Protein AF-A0A9P8XSV2-F1 (afdb_monomer_lite)

Sequence (145 aa):
MSVMKAIKFVFRKEVPRVDHKALQLLAYQAACQAKFEDAHLTKEDKQITKIFVRAGFHFSTMIGGEVQIDKRGEHFTFSFKTRYLERQGEHLTSHGYVKNKTQRKELDEPIFARAIRKDSDLKWGDERVWPDGDRGLVVVPWEED

Foldseek 3Di:
DDDWQKAKEKEFLQADPVCVVLCVVQQVVQLVLADPDDPPDDPQQSAWRYKYFHYGWDQWDQDPNDTDGDPLGIKTKMKTHGNNQVVVQKIWIWIFRADDPVPSNDGDDGIYTDDIDHQCDADPPRAGPHDDDCPRMDIDIDTDD

pLDDT: mean 82.36, std 11.32, range [35.22, 93.5]

Structure (mmCIF, N/CA/C/O backbone):
data_AF-A0A9P8XSV2-F1
#
_entry.id   AF-A0A9P8XSV2-F1
#
loop_
_atom_site.group_PDB
_atom_site.id
_atom_site.type_symbol
_atom_site.label_atom_id
_atom_site.label_alt_id
_atom_site.label_comp_id
_atom_site.label_asym_id
_atom_site.label_entity_id
_atom_site.label_seq_id
_atom_site.pdbx_PDB_ins_code
_atom_site.Cartn_x
_atom_site.Cartn_y
_atom_site.Cartn_z
_atom_site.occupancy
_atom_site.B_iso_or_equiv
_atom_site.auth_seq_id
_atom_site.auth_comp_id
_atom_site.auth_asym_id
_atom_site.auth_atom_id
_atom_site.pdbx_PDB_model_num
ATOM 1 N N . MET A 1 1 ? -0.347 -7.257 29.104 1.00 35.22 1 MET A N 1
ATOM 2 C CA . MET A 1 1 ? -0.392 -8.135 27.916 1.00 35.22 1 MET A CA 1
ATOM 3 C C . MET A 1 1 ? -0.510 -7.240 26.694 1.00 35.22 1 MET A C 1
ATOM 5 O O . MET A 1 1 ? -1.464 -6.475 26.635 1.00 35.22 1 MET A O 1
ATOM 9 N N . SER A 1 2 ? 0.482 -7.242 25.800 1.00 38.66 2 SER A N 1
ATOM 10 C CA . SER A 1 2 ? 0.400 -6.488 24.542 1.00 38.66 2 SER A CA 1
ATOM 11 C C . SER A 1 2 ? -0.528 -7.248 23.597 1.00 38.66 2 SER A C 1
ATOM 13 O O . SER A 1 2 ? -0.337 -8.445 23.390 1.00 38.66 2 SER A O 1
ATOM 15 N N . VAL A 1 3 ? -1.571 -6.599 23.085 1.00 51.06 3 VAL A N 1
ATOM 16 C CA . VAL A 1 3 ? -2.422 -7.191 22.047 1.00 51.06 3 VAL A CA 1
ATOM 17 C C . VAL A 1 3 ? -1.581 -7.211 20.773 1.00 51.06 3 VAL A C 1
ATOM 19 O O . VAL A 1 3 ? -1.322 -6.147 20.217 1.00 51.06 3 VAL A O 1
ATOM 22 N N . MET A 1 4 ? -1.111 -8.387 20.347 1.00 51.59 4 MET A N 1
ATOM 23 C CA . MET A 1 4 ? -0.378 -8.530 19.085 1.00 51.59 4 MET A CA 1
ATOM 24 C C . MET A 1 4 ? -1.232 -7.978 17.940 1.00 51.59 4 MET A C 1
ATOM 26 O O . MET A 1 4 ? -2.380 -8.386 17.744 1.00 51.59 4 MET A O 1
ATOM 30 N N . LYS A 1 5 ? -0.684 -7.009 17.206 1.00 67.12 5 LYS A N 1
ATOM 31 C CA . LYS A 1 5 ? -1.356 -6.348 16.088 1.00 67.12 5 LYS A CA 1
ATOM 32 C C . LYS A 1 5 ? -0.938 -7.041 14.801 1.00 67.12 5 LYS A C 1
ATOM 34 O O . LYS A 1 5 ? 0.016 -6.645 14.149 1.00 67.12 5 LYS A O 1
ATOM 39 N N . ALA A 1 6 ? -1.643 -8.114 14.459 1.00 79.06 6 ALA A N 1
ATOM 40 C CA . ALA A 1 6 ? -1.406 -8.807 13.201 1.00 79.06 6 ALA A CA 1
ATOM 41 C C . ALA A 1 6 ? -1.965 -7.986 12.029 1.00 79.06 6 ALA A C 1
ATOM 43 O O . ALA A 1 6 ? -3.149 -7.637 12.013 1.00 79.06 6 ALA A O 1
ATOM 44 N N . ILE A 1 7 ? -1.130 -7.733 11.025 1.00 87.00 7 ILE A N 1
ATOM 45 C CA . ILE A 1 7 ? -1.541 -7.140 9.752 1.00 87.00 7 ILE A CA 1
ATOM 46 C C . ILE A 1 7 ? -1.609 -8.244 8.712 1.00 87.00 7 ILE A C 1
ATOM 48 O O . ILE A 1 7 ? -0.696 -9.060 8.570 1.00 87.00 7 ILE A O 1
ATOM 52 N N . LYS A 1 8 ? -2.698 -8.264 7.943 1.00 90.31 8 LYS A N 1
ATOM 53 C CA . LYS A 1 8 ? -2.820 -9.189 6.813 1.00 90.31 8 LYS A CA 1
ATOM 54 C C . LYS A 1 8 ? -2.330 -8.511 5.546 1.00 90.31 8 LYS A C 1
ATOM 56 O O . LYS A 1 8 ? -2.924 -7.527 5.101 1.00 90.31 8 LYS A O 1
ATOM 61 N N . PHE A 1 9 ? -1.296 -9.078 4.937 1.00 91.06 9 PHE A N 1
ATOM 62 C CA . PHE A 1 9 ? -0.930 -8.722 3.576 1.00 91.06 9 PHE A CA 1
ATOM 63 C C . PHE A 1 9 ? -1.635 -9.620 2.589 1.00 91.06 9 PHE A C 1
ATOM 65 O O . PHE A 1 9 ? -1.703 -10.832 2.771 1.00 91.06 9 PHE A O 1
ATOM 72 N N . VAL A 1 10 ? -2.116 -9.003 1.525 1.00 92.06 10 VAL A N 1
ATOM 73 C CA . VAL A 1 10 ? -2.704 -9.660 0.375 1.00 92.06 10 VAL A CA 1
ATOM 74 C C . VAL A 1 10 ? -1.905 -9.214 -0.841 1.00 92.06 10 VAL A C 1
ATOM 76 O O . VAL A 1 10 ? -1.676 -8.023 -1.029 1.00 92.06 10 VAL A O 1
ATOM 79 N N . PHE A 1 11 ? -1.480 -10.149 -1.677 1.00 92.31 11 PHE A N 1
ATOM 80 C CA . PHE A 1 11 ? -0.775 -9.855 -2.922 1.00 92.31 11 PHE A CA 1
ATOM 81 C C . PHE A 1 11 ? -1.595 -10.342 -4.098 1.00 92.31 11 PHE A C 1
ATOM 83 O O . PHE A 1 11 ? -2.097 -11.468 -4.074 1.00 92.31 11 PHE A O 1
ATOM 90 N N . ARG A 1 12 ? -1.676 -9.536 -5.158 1.00 90.06 12 ARG A N 1
ATOM 91 C CA . ARG A 1 12 ? -2.078 -10.062 -6.465 1.00 90.06 12 ARG A CA 1
ATOM 92 C C . ARG A 1 12 ? -1.098 -11.140 -6.925 1.00 90.06 12 ARG A C 1
ATOM 94 O O . ARG A 1 12 ? 0.106 -11.004 -6.713 1.00 90.06 12 ARG A O 1
ATOM 101 N N . LYS A 1 13 ? -1.600 -12.186 -7.593 1.00 87.31 13 LYS A N 1
ATOM 102 C CA . LYS A 1 13 ? -0.775 -13.287 -8.128 1.00 87.31 13 LYS A CA 1
ATOM 103 C C . LYS A 1 13 ? 0.361 -12.814 -9.039 1.00 87.31 13 LYS A C 1
ATOM 105 O O . LYS A 1 13 ? 1.389 -13.477 -9.104 1.00 87.31 13 LYS A O 1
ATOM 110 N N . GLU A 1 14 ? 0.173 -11.695 -9.737 1.00 89.31 14 GLU A N 1
ATOM 111 C CA . GLU A 1 14 ? 1.162 -11.122 -10.651 1.00 89.31 14 GLU A CA 1
ATOM 112 C C . GLU A 1 14 ? 2.341 -10.474 -9.915 1.00 89.31 14 GLU A C 1
ATOM 114 O O . GLU A 1 14 ? 3.370 -10.215 -10.532 1.00 89.31 14 GLU A O 1
ATOM 119 N N . VAL A 1 15 ? 2.218 -10.213 -8.608 1.00 90.12 15 VAL A N 1
ATOM 120 C CA . VAL A 1 15 ? 3.312 -9.661 -7.806 1.00 90.12 15 VAL A CA 1
ATOM 121 C C . VAL A 1 15 ? 4.338 -10.765 -7.527 1.00 90.12 15 VAL A C 1
ATOM 123 O O . VAL A 1 15 ? 4.004 -11.73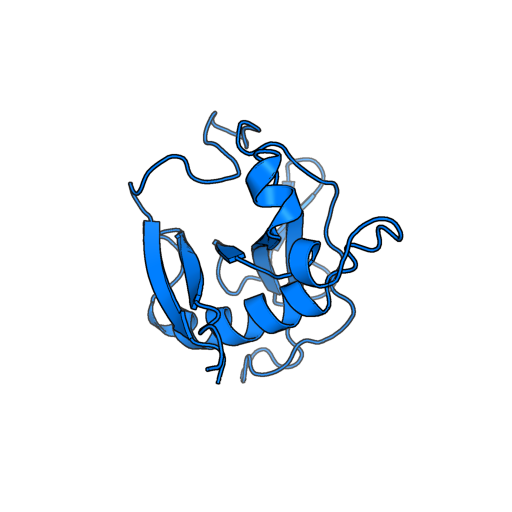2 -6.828 1.00 90.12 15 VAL A O 1
ATOM 126 N N . PRO A 1 16 ? 5.590 -10.636 -8.007 1.00 90.12 16 PRO A N 1
ATOM 127 C CA . PRO A 1 16 ? 6.609 -11.661 -7.819 1.00 90.12 16 PRO A CA 1
ATOM 128 C C . PRO A 1 16 ? 6.854 -11.961 -6.339 1.00 90.12 16 PRO A C 1
ATOM 130 O O . PRO A 1 16 ? 7.092 -11.055 -5.543 1.00 90.12 16 PRO A O 1
ATOM 133 N N . ARG A 1 17 ? 6.860 -13.248 -5.966 1.00 88.75 17 ARG A N 1
ATOM 134 C CA . ARG A 1 17 ? 7.082 -13.679 -4.570 1.00 88.75 17 ARG A CA 1
ATOM 135 C C . ARG A 1 17 ? 8.415 -13.207 -3.990 1.00 88.75 17 ARG A C 1
ATOM 137 O O . ARG A 1 17 ? 8.495 -12.949 -2.795 1.00 88.75 17 ARG A O 1
ATOM 144 N N . VAL A 1 18 ? 9.438 -13.064 -4.835 1.00 88.12 18 VAL A N 1
ATOM 145 C CA . VAL A 1 18 ? 10.758 -12.545 -4.439 1.00 88.12 18 VAL A CA 1
ATOM 146 C C . VAL A 1 18 ? 10.681 -11.123 -3.871 1.00 88.12 18 VAL A C 1
ATOM 148 O O . VAL A 1 18 ? 11.455 -10.777 -2.985 1.00 88.12 18 VAL A O 1
ATOM 151 N N . ASP A 1 19 ? 9.699 -10.332 -4.309 1.00 89.69 19 ASP A N 1
ATOM 152 C CA . ASP A 1 19 ? 9.512 -8.954 -3.859 1.00 89.69 19 ASP A CA 1
ATOM 153 C C . ASP A 1 19 ? 8.616 -8.850 -2.615 1.00 89.69 19 ASP A C 1
ATOM 155 O O . ASP A 1 19 ? 8.563 -7.786 -1.999 1.00 89.69 19 ASP A O 1
ATOM 159 N N . HIS A 1 20 ? 7.913 -9.923 -2.212 1.00 91.06 20 HIS A N 1
ATOM 160 C CA . HIS A 1 20 ? 6.881 -9.858 -1.163 1.00 91.06 20 HIS A CA 1
ATOM 161 C C . HIS A 1 20 ? 7.428 -9.285 0.138 1.00 91.06 20 HIS A C 1
ATOM 163 O O . HIS A 1 20 ? 6.849 -8.340 0.653 1.00 91.06 20 HIS A O 1
ATOM 169 N N . LYS A 1 21 ? 8.573 -9.769 0.630 1.00 89.44 21 LYS A N 1
ATOM 170 C CA . LYS A 1 21 ? 9.146 -9.295 1.901 1.00 89.44 21 LYS A CA 1
ATOM 171 C C . LYS A 1 21 ? 9.478 -7.798 1.879 1.00 89.44 21 LYS A C 1
ATOM 173 O O . LYS A 1 21 ? 9.177 -7.088 2.834 1.00 89.44 21 LYS A O 1
ATOM 178 N N . ALA A 1 22 ? 10.073 -7.313 0.787 1.00 89.94 22 ALA A N 1
ATOM 179 C CA . ALA A 1 22 ? 10.376 -5.891 0.628 1.00 89.94 22 ALA A CA 1
ATOM 180 C C . ALA A 1 22 ? 9.086 -5.061 0.535 1.00 89.94 22 ALA A C 1
ATOM 182 O O . ALA A 1 22 ? 8.957 -4.032 1.193 1.00 89.94 22 ALA A O 1
ATOM 183 N N . LEU A 1 23 ? 8.104 -5.546 -0.228 1.00 92.31 23 LEU A N 1
ATOM 184 C CA . LEU A 1 23 ? 6.807 -4.896 -0.383 1.00 92.31 23 LEU A CA 1
ATOM 185 C C . LEU A 1 23 ? 5.986 -4.897 0.908 1.00 92.31 23 LEU A C 1
ATOM 187 O O . LEU A 1 23 ? 5.270 -3.932 1.130 1.00 92.31 23 LEU A O 1
ATOM 191 N N . GLN A 1 24 ? 6.091 -5.908 1.778 1.00 91.62 24 GLN A N 1
ATOM 192 C CA . GLN A 1 24 ? 5.425 -5.891 3.086 1.00 91.62 24 GLN A CA 1
ATOM 193 C C . GLN A 1 24 ? 5.905 -4.702 3.916 1.00 91.62 24 GLN A C 1
ATOM 195 O O . GLN A 1 24 ? 5.103 -3.870 4.338 1.00 91.62 24 GLN A O 1
ATOM 200 N N . LEU A 1 25 ? 7.226 -4.591 4.078 1.00 90.25 25 LEU A N 1
ATOM 201 C CA . LEU A 1 25 ? 7.841 -3.520 4.853 1.00 90.25 25 LEU A CA 1
ATOM 202 C C . LEU A 1 25 ? 7.524 -2.146 4.252 1.00 90.25 25 LEU A C 1
ATOM 204 O O . LEU A 1 25 ? 7.020 -1.267 4.948 1.00 90.25 25 LEU A O 1
ATOM 208 N N . LEU A 1 26 ? 7.772 -1.972 2.951 1.00 91.38 26 LEU A N 1
ATOM 209 C CA . LEU A 1 26 ? 7.579 -0.688 2.283 1.00 91.38 26 LEU A CA 1
ATOM 210 C C . LEU A 1 26 ? 6.108 -0.287 2.202 1.00 91.38 26 LEU A C 1
ATOM 212 O O . LEU A 1 26 ? 5.794 0.881 2.409 1.00 91.38 26 LEU A O 1
ATOM 216 N N . ALA A 1 27 ? 5.194 -1.216 1.911 1.00 92.25 27 ALA A N 1
ATOM 217 C CA . ALA A 1 27 ? 3.773 -0.894 1.831 1.00 92.25 27 ALA A CA 1
ATOM 218 C C . ALA A 1 27 ? 3.195 -0.563 3.205 1.00 92.25 27 ALA A C 1
ATOM 220 O O . ALA A 1 27 ? 2.353 0.325 3.296 1.00 92.25 27 ALA A O 1
ATOM 221 N N . TYR A 1 28 ? 3.666 -1.212 4.273 1.00 90.56 28 TYR A N 1
ATOM 222 C CA . TYR A 1 28 ? 3.297 -0.818 5.628 1.00 90.56 28 TYR A CA 1
ATOM 223 C C . TYR A 1 28 ? 3.824 0.565 5.992 1.00 90.56 28 TYR A C 1
ATOM 225 O O . TYR A 1 28 ? 3.045 1.422 6.400 1.00 90.56 28 TYR A O 1
ATOM 233 N N . GLN A 1 29 ? 5.117 0.819 5.776 1.00 89.56 29 GLN A N 1
ATOM 234 C CA . GLN A 1 29 ? 5.699 2.143 6.000 1.00 89.56 29 GLN A CA 1
ATOM 235 C C . GLN A 1 29 ? 4.938 3.215 5.212 1.00 89.56 29 GLN A C 1
ATOM 237 O O . GLN A 1 29 ? 4.589 4.260 5.759 1.00 89.56 29 GLN A O 1
ATOM 242 N N . ALA A 1 30 ? 4.608 2.927 3.952 1.00 90.38 30 ALA A N 1
ATOM 243 C CA . ALA A 1 30 ? 3.850 3.825 3.100 1.00 90.38 30 ALA A CA 1
ATOM 244 C C . ALA A 1 30 ? 2.410 4.022 3.600 1.00 90.38 30 ALA A C 1
ATOM 246 O O . ALA A 1 30 ? 1.917 5.145 3.579 1.00 90.38 30 ALA A O 1
ATOM 247 N N . ALA A 1 31 ? 1.739 2.975 4.089 1.00 89.69 31 ALA A N 1
ATOM 248 C CA . ALA A 1 31 ? 0.405 3.069 4.684 1.00 89.69 31 ALA A CA 1
ATOM 249 C C . ALA A 1 31 ? 0.404 3.921 5.964 1.00 89.69 31 ALA A C 1
ATOM 251 O O . ALA A 1 31 ? -0.501 4.724 6.162 1.00 89.69 31 ALA A O 1
ATOM 252 N N . CYS A 1 32 ? 1.437 3.799 6.799 1.00 86.50 32 CYS A N 1
ATOM 253 C CA . CYS A 1 32 ? 1.608 4.615 8.002 1.00 86.50 32 CYS A CA 1
ATOM 254 C C . CYS A 1 32 ? 1.904 6.089 7.685 1.00 86.50 32 CYS A C 1
ATOM 256 O O . CYS A 1 32 ? 1.494 6.972 8.434 1.00 86.50 32 CYS A O 1
ATOM 258 N N . GLN A 1 33 ? 2.607 6.363 6.582 1.00 84.88 33 GLN A N 1
ATOM 259 C CA . GLN A 1 33 ? 2.871 7.726 6.102 1.00 84.88 33 GLN A CA 1
ATOM 260 C C . GLN A 1 33 ? 1.699 8.324 5.317 1.00 84.88 33 GLN A C 1
ATOM 262 O O . GLN A 1 33 ? 1.619 9.544 5.161 1.00 84.88 33 GLN A O 1
ATOM 267 N N . ALA A 1 34 ? 0.803 7.484 4.798 1.00 79.62 34 ALA A N 1
ATOM 268 C CA . ALA A 1 34 ? -0.358 7.930 4.060 1.00 79.62 34 ALA A CA 1
ATOM 269 C C . ALA A 1 34 ? -1.284 8.722 4.988 1.00 79.62 34 ALA A C 1
ATOM 271 O O . ALA A 1 34 ? -1.833 8.203 5.960 1.00 79.62 34 ALA A O 1
ATOM 272 N N . LYS A 1 35 ? -1.465 10.005 4.674 1.00 65.06 35 LYS A N 1
ATOM 273 C CA . LYS A 1 35 ? -2.321 10.904 5.446 1.00 65.06 35 LYS A CA 1
ATOM 274 C C . LYS A 1 35 ? -3.783 10.462 5.372 1.00 65.06 35 LYS A C 1
ATOM 276 O O . LYS A 1 35 ? -4.489 10.786 4.423 1.00 65.06 35 LYS A O 1
ATOM 281 N N . PHE A 1 36 ? -4.242 9.752 6.395 1.00 71.31 36 PHE A N 1
ATOM 282 C CA . PHE A 1 36 ? -5.658 9.584 6.715 1.00 71.31 36 PHE A CA 1
ATOM 283 C C . PHE A 1 36 ? -5.983 10.485 7.913 1.00 71.31 36 PHE A C 1
ATOM 285 O O . PHE A 1 36 ? -6.129 10.046 9.057 1.00 71.31 36 PHE A O 1
ATOM 292 N N . GLU A 1 37 ? -5.962 11.793 7.654 1.00 67.38 37 GLU A N 1
ATOM 293 C CA . GLU A 1 37 ? -6.169 12.833 8.660 1.00 67.38 37 GLU A CA 1
ATOM 294 C C . GLU A 1 37 ? -7.670 13.119 8.811 1.00 67.38 37 GLU A C 1
ATOM 296 O O . GLU A 1 37 ? -8.202 14.056 8.229 1.00 67.38 37 GLU A O 1
ATOM 301 N N . ASP A 1 38 ? -8.357 12.299 9.605 1.00 75.44 38 ASP A N 1
ATOM 302 C CA . ASP A 1 38 ? -9.636 12.675 10.212 1.00 75.44 38 ASP A CA 1
ATOM 303 C C . ASP A 1 38 ? -9.405 12.906 11.713 1.00 75.44 38 ASP A C 1
ATOM 305 O O . ASP A 1 38 ? -8.903 12.027 12.430 1.00 75.44 38 ASP A O 1
ATOM 309 N N . ALA A 1 39 ? -9.689 14.124 12.177 1.00 78.44 39 ALA A N 1
ATOM 310 C CA . ALA A 1 39 ? -9.469 14.544 13.559 1.00 78.44 39 ALA A CA 1
ATOM 311 C C . ALA A 1 39 ? -10.427 13.859 14.549 1.00 78.44 39 ALA A C 1
ATOM 313 O O . ALA A 1 39 ? -10.106 13.765 15.732 1.00 78.44 39 ALA A O 1
ATOM 314 N N . HIS A 1 40 ? -11.565 13.346 14.074 1.00 84.38 40 HIS A N 1
ATOM 315 C CA . HIS A 1 40 ? -12.553 12.650 14.897 1.00 84.38 40 HIS A CA 1
ATOM 316 C C . HIS A 1 40 ? -12.197 11.180 15.141 1.00 84.38 40 HIS A C 1
ATOM 318 O O . HIS A 1 40 ? -12.777 10.544 16.020 1.00 84.38 40 HIS A O 1
ATOM 324 N N . LEU A 1 41 ? -11.235 10.634 14.392 1.00 87.69 41 LEU A N 1
ATOM 325 C CA . LEU A 1 41 ? -10.824 9.240 14.513 1.00 87.69 41 LEU A CA 1
ATOM 326 C C . LEU A 1 41 ? -9.746 9.047 15.579 1.00 87.69 41 LEU A C 1
ATOM 328 O O . LEU A 1 41 ? -8.711 9.725 15.593 1.00 87.69 41 LEU A O 1
ATOM 332 N N . THR A 1 42 ? -9.965 8.050 16.435 1.00 90.06 42 THR A N 1
ATOM 333 C CA . THR A 1 42 ? -9.022 7.658 17.484 1.00 90.06 42 THR A CA 1
ATOM 334 C C . THR A 1 42 ? -7.761 7.008 16.900 1.00 90.06 42 THR A C 1
ATOM 336 O O . THR A 1 42 ? -7.693 6.629 15.728 1.00 90.06 42 THR A O 1
ATOM 339 N N . LYS A 1 43 ? -6.730 6.814 17.735 1.00 87.06 43 LYS A N 1
ATOM 340 C CA . LYS A 1 43 ? -5.533 6.049 17.342 1.00 87.06 43 LYS A CA 1
ATOM 341 C C . LYS A 1 43 ? -5.875 4.606 16.947 1.00 87.06 43 LYS A C 1
ATOM 343 O O . LYS A 1 43 ? -5.242 4.050 16.055 1.00 87.06 43 LYS A O 1
ATOM 348 N N . GLU A 1 44 ? -6.863 4.005 17.607 1.00 88.50 44 GLU A N 1
ATOM 349 C CA . GLU A 1 44 ? -7.333 2.651 17.306 1.00 88.50 44 GLU A CA 1
ATOM 350 C C . GLU A 1 44 ? -8.062 2.594 15.959 1.00 88.50 44 GLU A C 1
ATOM 352 O O . GLU A 1 44 ? -7.846 1.668 15.181 1.00 88.50 44 GLU A O 1
ATOM 357 N N . ASP A 1 45 ? -8.851 3.620 15.637 1.00 90.69 45 ASP A N 1
ATOM 358 C CA . ASP A 1 45 ? -9.542 3.741 14.349 1.00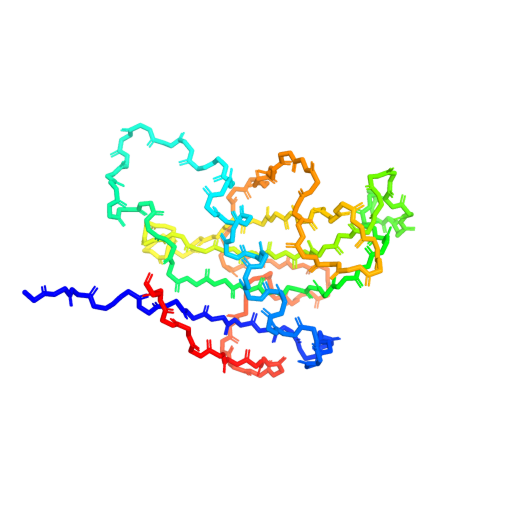 90.69 45 ASP A CA 1
ATOM 359 C C . ASP A 1 45 ? -8.573 3.845 13.170 1.00 90.69 45 ASP A C 1
ATOM 361 O O . ASP A 1 45 ? -8.843 3.304 12.097 1.00 90.69 45 ASP A O 1
ATOM 365 N N . LYS A 1 46 ? -7.433 4.513 13.383 1.00 87.62 46 LYS A N 1
ATOM 366 C CA . LYS A 1 46 ? -6.377 4.725 12.382 1.00 87.62 46 LYS A CA 1
ATOM 367 C C . LYS A 1 46 ? -5.422 3.540 12.231 1.00 87.62 46 LYS A C 1
ATOM 369 O O . LYS A 1 46 ? -4.589 3.554 11.330 1.00 87.62 46 LYS A O 1
ATOM 374 N N . GLN A 1 47 ? -5.525 2.517 13.079 1.00 89.25 47 GLN A N 1
ATOM 375 C CA . GLN A 1 47 ? -4.645 1.355 13.006 1.00 89.25 47 GLN A CA 1
ATOM 376 C C . GLN A 1 47 ? -4.843 0.603 11.688 1.00 89.25 47 GLN A C 1
ATOM 378 O O . GLN A 1 47 ? -5.970 0.238 11.357 1.00 89.25 47 GLN A O 1
ATOM 383 N N . ILE A 1 48 ? -3.749 0.328 10.975 1.00 90.56 48 ILE A N 1
ATOM 384 C CA . ILE A 1 48 ? -3.759 -0.488 9.758 1.00 90.56 48 ILE A CA 1
ATOM 385 C C . ILE A 1 48 ? -4.081 -1.942 10.112 1.00 90.56 48 ILE A C 1
ATOM 387 O O . ILE A 1 48 ? -3.502 -2.504 11.037 1.00 90.56 48 ILE A O 1
ATOM 391 N N . THR A 1 49 ? -5.012 -2.552 9.381 1.00 90.50 49 THR A N 1
ATOM 392 C CA . THR A 1 49 ? -5.423 -3.952 9.592 1.00 90.50 49 THR A CA 1
ATOM 393 C C . THR A 1 49 ? -5.092 -4.839 8.398 1.00 90.50 49 THR A C 1
ATOM 395 O O . THR A 1 49 ? -4.766 -6.020 8.557 1.00 90.50 49 THR A O 1
ATOM 398 N N . LYS A 1 50 ? -5.164 -4.283 7.184 1.00 92.00 50 LYS A N 1
ATOM 399 C CA . LYS A 1 50 ? -4.947 -5.017 5.935 1.00 92.00 50 LYS A CA 1
ATOM 400 C C . LYS A 1 50 ? -4.244 -4.154 4.904 1.00 92.00 50 LYS A C 1
ATOM 402 O O . LYS A 1 50 ? -4.584 -2.983 4.739 1.00 92.00 50 LYS A O 1
ATOM 407 N N . ILE A 1 51 ? -3.334 -4.766 4.158 1.00 93.06 51 ILE A N 1
ATOM 408 C CA . ILE A 1 51 ? -2.660 -4.150 3.016 1.00 93.06 51 ILE A CA 1
ATOM 409 C C . ILE A 1 51 ? -2.786 -5.085 1.820 1.00 93.06 51 ILE A C 1
ATOM 411 O O . ILE A 1 51 ? -2.427 -6.255 1.893 1.00 93.06 51 ILE A O 1
ATOM 415 N N . PHE A 1 52 ? -3.287 -4.561 0.711 1.00 93.50 52 PHE A N 1
ATOM 416 C CA . PHE A 1 52 ? -3.379 -5.245 -0.566 1.00 93.50 52 PHE A CA 1
ATOM 417 C C . PHE A 1 52 ? -2.376 -4.654 -1.555 1.00 93.50 52 PHE A C 1
ATOM 419 O O . PHE A 1 52 ? -2.551 -3.538 -2.041 1.00 93.50 52 PHE A O 1
ATOM 426 N N . VAL A 1 53 ? -1.332 -5.404 -1.892 1.00 93.31 53 VAL A N 1
ATOM 427 C CA . VAL A 1 53 ? -0.361 -5.017 -2.916 1.00 93.31 53 VAL A CA 1
ATOM 428 C C . VAL A 1 53 ? -0.895 -5.431 -4.285 1.00 93.31 53 VAL A C 1
ATOM 430 O O . VAL A 1 53 ? -1.003 -6.615 -4.617 1.00 93.31 53 VAL A O 1
ATOM 433 N N . ARG A 1 54 ? -1.260 -4.420 -5.074 1.00 89.94 54 ARG A N 1
ATOM 434 C CA . ARG A 1 54 ? -1.952 -4.559 -6.361 1.00 89.94 54 ARG A CA 1
ATOM 435 C C . ARG A 1 54 ? -0.989 -4.801 -7.509 1.00 89.94 54 ARG A C 1
ATOM 437 O O . ARG A 1 54 ? -1.323 -5.515 -8.445 1.00 89.94 54 ARG A O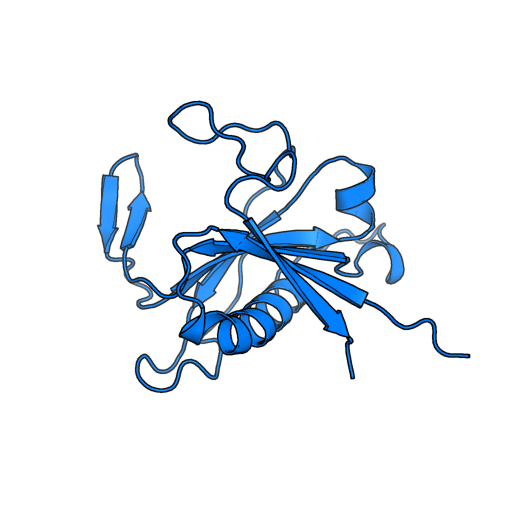 1
ATOM 444 N N . ALA A 1 55 ? 0.175 -4.178 -7.430 1.00 90.25 55 ALA A N 1
ATOM 445 C CA . ALA A 1 55 ? 1.259 -4.322 -8.379 1.00 90.25 55 ALA A CA 1
ATOM 446 C C . ALA A 1 55 ? 2.571 -4.177 -7.610 1.00 90.25 55 ALA A C 1
ATOM 448 O O . ALA A 1 55 ? 2.670 -3.314 -6.734 1.00 90.25 55 ALA A O 1
ATOM 449 N N . GLY A 1 56 ? 3.548 -5.031 -7.930 1.00 91.88 56 GLY A N 1
ATOM 450 C CA . GLY A 1 56 ? 4.905 -4.945 -7.388 1.00 91.88 56 GLY A CA 1
ATOM 451 C C . GLY A 1 56 ? 5.636 -3.718 -7.927 1.00 91.88 56 GLY A C 1
ATOM 452 O O . GLY A 1 56 ? 5.005 -2.748 -8.333 1.00 91.88 56 GLY A O 1
ATOM 453 N N . PHE A 1 57 ? 6.961 -3.748 -7.969 1.00 91.25 57 PHE A N 1
ATOM 454 C CA . PHE A 1 57 ? 7.734 -2.620 -8.488 1.00 91.25 57 PHE A CA 1
ATOM 455 C C . PHE A 1 57 ? 7.575 -2.472 -10.008 1.00 91.25 57 PHE A C 1
ATOM 457 O O . PHE A 1 57 ? 7.754 -3.433 -10.756 1.00 91.25 57 PHE A O 1
ATOM 464 N N . HIS A 1 58 ? 7.216 -1.274 -10.463 1.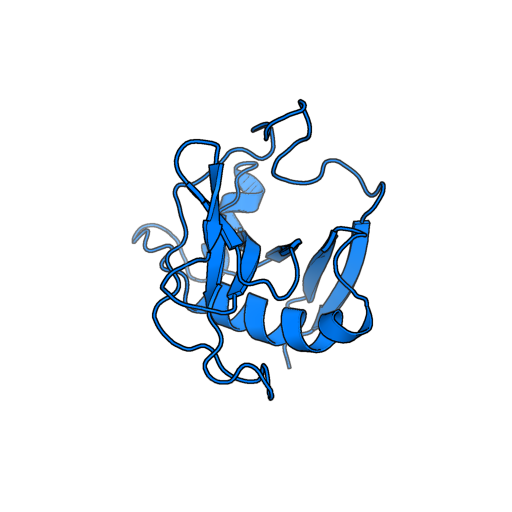00 90.38 58 HIS A N 1
ATOM 465 C CA . HIS A 1 58 ? 6.996 -0.944 -11.868 1.00 90.38 58 HIS A CA 1
ATOM 466 C C . HIS A 1 58 ? 7.227 0.548 -12.147 1.00 90.38 58 HIS A C 1
ATOM 468 O O . HIS A 1 58 ? 7.328 1.364 -11.235 1.00 90.38 58 HIS A O 1
ATOM 474 N N . PHE A 1 59 ? 7.313 0.908 -13.430 1.00 89.81 59 PHE A N 1
ATOM 475 C CA . PHE A 1 59 ? 7.578 2.282 -13.883 1.00 89.81 59 PHE A CA 1
ATOM 476 C C . PHE A 1 59 ? 6.372 2.971 -14.516 1.00 89.81 59 PHE A C 1
ATOM 478 O O . PHE A 1 59 ? 6.460 4.145 -14.853 1.00 89.81 59 PHE A O 1
ATOM 485 N N . SER A 1 60 ? 5.271 2.258 -14.741 1.00 88.00 60 SER A N 1
ATOM 486 C CA . SER A 1 60 ? 4.158 2.749 -15.551 1.00 88.00 60 SER A CA 1
ATOM 487 C C . SER A 1 60 ? 2.862 2.849 -14.765 1.00 88.00 60 SER A C 1
ATOM 489 O O . SER A 1 60 ? 2.441 1.875 -14.151 1.00 88.00 60 SER A O 1
ATOM 491 N N . THR A 1 61 ? 2.166 3.970 -14.873 1.00 83.19 61 THR A N 1
ATOM 492 C CA . THR A 1 61 ? 0.853 4.164 -14.257 1.00 83.19 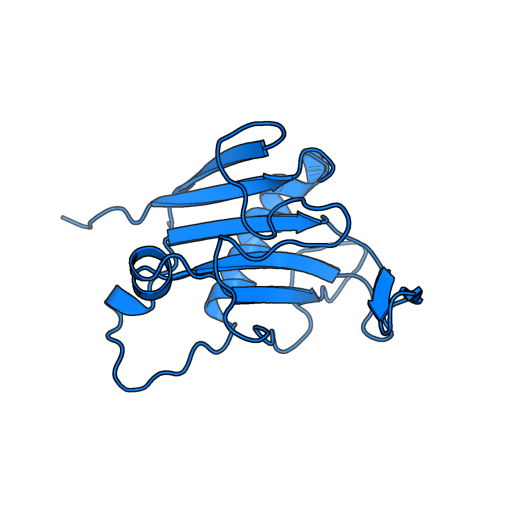61 THR A CA 1
ATOM 493 C C . THR A 1 61 ? -0.196 4.472 -15.324 1.00 83.19 61 THR A C 1
ATOM 495 O O . THR A 1 61 ? 0.135 4.869 -16.440 1.00 83.19 61 THR A O 1
ATOM 498 N N . MET A 1 62 ? -1.473 4.263 -15.008 1.00 80.44 62 MET A N 1
ATOM 499 C CA . MET A 1 62 ? -2.568 4.589 -15.924 1.00 80.44 62 MET A CA 1
ATOM 500 C C . MET A 1 62 ? -3.029 6.031 -15.687 1.00 80.44 62 MET A C 1
ATOM 502 O O . MET A 1 62 ? -3.513 6.356 -14.598 1.00 80.44 62 MET A O 1
ATOM 506 N N . ILE A 1 63 ? -2.894 6.886 -16.701 1.00 75.12 63 ILE A N 1
ATOM 507 C CA . ILE A 1 63 ? -3.281 8.304 -16.678 1.00 75.12 63 ILE A CA 1
ATOM 508 C C . ILE A 1 63 ? -4.177 8.559 -17.889 1.00 75.12 63 ILE A C 1
ATOM 510 O O . ILE A 1 63 ? -3.778 8.307 -19.021 1.00 75.12 63 ILE A O 1
ATOM 514 N N . GLY A 1 64 ? -5.409 9.021 -17.656 1.00 72.19 64 GLY A N 1
ATOM 515 C CA . GLY A 1 64 ? -6.360 9.295 -18.743 1.00 72.19 64 GLY A CA 1
ATOM 516 C C . GLY A 1 64 ? -6.792 8.058 -19.544 1.00 72.19 64 GLY A C 1
ATOM 517 O O . GLY A 1 64 ? -7.212 8.199 -20.682 1.00 72.19 64 GLY A O 1
ATOM 518 N N . GLY A 1 65 ? -6.676 6.853 -18.972 1.00 78.31 65 GLY A N 1
ATOM 519 C CA . GLY A 1 65 ? -6.970 5.587 -19.661 1.00 78.31 65 GLY A CA 1
ATOM 520 C C . GLY A 1 65 ? -5.782 4.986 -20.419 1.00 78.31 65 GLY A C 1
ATOM 521 O O . GLY A 1 65 ? -5.866 3.847 -20.865 1.00 78.31 65 GLY A O 1
ATOM 522 N N . GLU A 1 66 ? -4.655 5.695 -20.494 1.00 83.38 66 GLU A N 1
ATOM 523 C CA . GLU A 1 66 ? -3.447 5.232 -21.175 1.00 83.38 66 GLU A CA 1
ATOM 524 C C . GLU A 1 66 ? -2.353 4.848 -20.178 1.00 83.38 66 GLU A C 1
ATOM 526 O O . GLU A 1 66 ? -2.196 5.466 -19.121 1.00 83.38 66 GLU A O 1
ATOM 531 N N . VAL A 1 67 ? -1.582 3.815 -20.520 1.00 85.88 67 VAL A N 1
ATOM 532 C CA . VAL A 1 67 ? -0.398 3.415 -19.753 1.00 85.88 67 VAL A CA 1
ATOM 533 C C . VAL A 1 67 ? 0.743 4.364 -20.104 1.00 85.88 67 VAL A C 1
ATOM 535 O O . VAL A 1 67 ? 1.171 4.425 -21.252 1.00 85.88 67 VAL A O 1
ATOM 538 N N . GLN A 1 68 ? 1.248 5.089 -19.110 1.00 89.12 68 GLN A N 1
ATOM 539 C CA . GLN A 1 68 ? 2.328 6.060 -19.273 1.00 89.12 68 GLN A CA 1
ATOM 540 C C . GLN A 1 68 ? 3.445 5.782 -18.270 1.00 89.12 68 GLN A C 1
ATOM 542 O O . GLN A 1 68 ? 3.186 5.306 -17.164 1.00 89.12 68 GLN A O 1
ATOM 547 N N . ILE A 1 69 ? 4.690 6.094 -18.638 1.00 88.69 69 ILE A N 1
ATOM 548 C CA . ILE A 1 69 ? 5.811 6.065 -17.690 1.00 88.69 69 ILE A CA 1
ATOM 549 C C . ILE A 1 69 ? 5.571 7.145 -16.634 1.00 88.69 69 ILE A C 1
ATOM 551 O O . ILE A 1 69 ? 5.355 8.314 -16.961 1.00 88.69 69 ILE A O 1
ATOM 555 N N . ASP A 1 70 ? 5.616 6.753 -15.366 1.00 85.12 70 ASP A N 1
ATOM 556 C CA . ASP A 1 70 ? 5.480 7.676 -14.253 1.00 85.12 70 ASP A CA 1
ATOM 557 C C . ASP A 1 70 ? 6.749 8.525 -14.131 1.00 85.12 70 ASP A C 1
ATOM 559 O O . ASP A 1 70 ? 7.865 8.018 -13.981 1.00 85.12 70 ASP A O 1
ATOM 563 N N . LYS A 1 71 ? 6.570 9.847 -14.187 1.00 83.81 71 LYS A N 1
ATOM 564 C CA . LYS A 1 71 ? 7.660 10.827 -14.094 1.00 83.81 71 LYS A CA 1
ATOM 565 C C . LYS A 1 71 ? 8.387 10.770 -12.748 1.00 83.81 71 LYS A C 1
ATOM 567 O O . LYS A 1 71 ? 9.523 11.225 -12.670 1.00 83.81 71 LYS A O 1
ATOM 572 N N . ARG A 1 72 ? 7.755 10.213 -11.709 1.00 82.38 72 ARG A N 1
ATOM 573 C CA . ARG A 1 72 ? 8.343 10.014 -10.376 1.00 82.38 72 ARG A CA 1
ATOM 574 C C . ARG A 1 72 ? 9.172 8.731 -10.265 1.00 82.38 72 ARG A C 1
ATOM 576 O O . ARG A 1 72 ? 9.833 8.532 -9.255 1.00 82.38 72 ARG A O 1
ATOM 583 N N . GLY A 1 73 ? 9.179 7.874 -11.290 1.00 86.00 73 GLY A N 1
ATOM 584 C CA . GLY A 1 73 ? 10.053 6.702 -11.357 1.00 86.00 73 GLY A CA 1
ATOM 585 C C . GLY A 1 73 ? 9.431 5.393 -10.858 1.00 86.00 73 GLY A C 1
ATOM 586 O O . GLY A 1 73 ? 8.232 5.152 -11.013 1.00 86.00 73 GLY A O 1
ATOM 587 N N . GLU A 1 74 ? 10.283 4.500 -10.340 1.00 90.06 74 GLU A N 1
ATOM 588 C CA . GLU A 1 74 ? 9.866 3.162 -9.898 1.00 90.06 74 GLU A CA 1
ATOM 589 C C . GLU A 1 74 ? 8.977 3.271 -8.658 1.00 90.06 74 GLU A C 1
ATOM 591 O O . GLU A 1 74 ? 9.301 3.963 -7.690 1.00 90.06 74 GLU A O 1
ATOM 596 N N . HIS A 1 75 ? 7.855 2.568 -8.682 1.00 91.12 75 HIS A N 1
ATOM 597 C CA . HIS A 1 75 ? 6.902 2.552 -7.589 1.00 91.12 75 HIS A CA 1
ATOM 598 C C . HIS A 1 75 ? 6.165 1.220 -7.519 1.00 91.12 75 HIS A C 1
ATOM 600 O O . HIS A 1 75 ? 6.239 0.391 -8.423 1.00 91.12 75 HIS A O 1
ATOM 606 N N . PHE A 1 76 ? 5.440 1.014 -6.430 1.00 91.81 76 PHE A N 1
ATOM 607 C CA . PHE A 1 76 ? 4.466 -0.061 -6.292 1.00 91.81 76 PHE A CA 1
ATOM 608 C C . PHE A 1 76 ? 3.097 0.529 -5.965 1.00 91.81 76 PHE A C 1
ATOM 610 O O . PHE A 1 76 ? 2.989 1.596 -5.356 1.00 91.81 76 PHE A O 1
ATOM 617 N N . THR A 1 77 ? 2.035 -0.172 -6.355 1.00 91.12 77 THR A N 1
ATOM 618 C CA . THR A 1 77 ? 0.660 0.258 -6.081 1.00 91.12 77 THR A CA 1
ATOM 619 C C . THR A 1 77 ? 0.059 -0.648 -5.031 1.00 91.12 77 THR A C 1
ATOM 621 O O . THR A 1 77 ? 0.050 -1.874 -5.177 1.00 91.12 77 THR A O 1
ATOM 624 N N . PHE A 1 78 ? -0.501 -0.046 -3.992 1.00 92.38 78 PHE A N 1
ATOM 625 C CA . PHE A 1 78 ? -1.127 -0.778 -2.908 1.00 92.38 78 PHE A CA 1
ATOM 626 C C . PHE A 1 78 ? -2.412 -0.095 -2.456 1.00 92.38 78 PHE A C 1
ATOM 628 O O . PHE A 1 78 ? -2.648 1.089 -2.698 1.00 92.38 78 PHE A O 1
ATOM 635 N N . SER A 1 79 ? -3.253 -0.867 -1.794 1.00 92.50 79 SER A N 1
ATOM 636 C CA . SER A 1 79 ? -4.414 -0.384 -1.074 1.00 92.50 79 SER A CA 1
ATOM 637 C C . SER A 1 79 ? -4.310 -0.830 0.372 1.00 92.50 79 SER A C 1
ATOM 639 O O . SER A 1 79 ? -3.695 -1.851 0.662 1.00 92.50 79 SER A O 1
ATOM 641 N N . PHE A 1 80 ? -4.893 -0.084 1.294 1.00 92.38 80 PHE A N 1
ATOM 642 C CA . PHE A 1 80 ? -4.863 -0.450 2.700 1.00 92.38 80 PHE A CA 1
ATOM 643 C C . PHE A 1 80 ? -6.165 -0.086 3.394 1.00 92.38 80 PHE A C 1
ATOM 645 O O . PHE A 1 80 ? -6.935 0.761 2.929 1.00 92.38 80 PHE A O 1
ATOM 652 N N . LYS A 1 81 ? -6.386 -0.754 4.521 1.00 92.25 81 LYS A N 1
ATOM 653 C CA . LYS A 1 81 ? -7.494 -0.502 5.429 1.00 92.25 81 LYS A CA 1
ATOM 654 C C . LYS A 1 81 ? -6.960 -0.145 6.792 1.00 92.25 81 LYS A C 1
ATOM 656 O O . LYS A 1 81 ? -6.075 -0.821 7.319 1.00 92.25 81 LYS A O 1
ATOM 661 N N . THR A 1 82 ? -7.548 0.894 7.357 1.00 91.69 82 THR A N 1
ATOM 662 C CA . THR A 1 82 ? -7.542 1.098 8.796 1.00 91.69 82 THR A CA 1
ATOM 663 C C . THR A 1 82 ? -8.713 0.341 9.415 1.00 91.69 82 THR A C 1
ATOM 665 O O . THR A 1 82 ? -9.643 -0.062 8.710 1.00 91.69 82 THR A O 1
ATOM 668 N N . ARG A 1 83 ? -8.720 0.185 10.738 1.00 91.62 83 ARG A N 1
ATOM 669 C CA . ARG A 1 83 ? -9.846 -0.418 11.457 1.00 91.62 83 ARG A CA 1
ATOM 670 C C . ARG A 1 83 ? -11.161 0.316 11.193 1.00 91.62 83 ARG A C 1
ATOM 672 O O . ARG A 1 83 ? -12.202 -0.325 11.080 1.00 91.62 83 ARG A O 1
ATOM 679 N N . TYR A 1 84 ? -11.122 1.643 11.075 1.00 92.50 84 TYR A N 1
ATOM 680 C CA . TYR A 1 84 ? -12.292 2.425 10.688 1.00 92.50 84 TYR A CA 1
ATOM 681 C C . TYR A 1 84 ? -12.778 2.070 9.282 1.00 92.50 84 TYR A C 1
ATOM 683 O O . TYR A 1 84 ? -13.937 1.690 9.132 1.00 92.50 84 TYR A O 1
ATOM 691 N N . LEU A 1 85 ? -11.893 2.129 8.282 1.00 92.19 85 LEU A N 1
ATOM 692 C CA . LEU A 1 85 ? -12.240 1.849 6.883 1.00 92.19 85 LEU A CA 1
ATOM 693 C C . LEU A 1 85 ? -12.750 0.415 6.701 1.00 92.19 85 LEU A C 1
ATOM 695 O O . LEU A 1 85 ? -13.706 0.176 5.970 1.00 92.19 85 LEU A O 1
ATOM 699 N N . GLU A 1 86 ? -12.177 -0.539 7.436 1.00 92.12 86 GLU A N 1
ATOM 700 C CA . GLU A 1 86 ? -12.645 -1.921 7.430 1.00 92.12 86 GLU A CA 1
ATOM 701 C C . GLU A 1 86 ? -14.096 -2.054 7.907 1.00 92.12 86 GLU A C 1
ATOM 703 O O . GLU A 1 86 ? -14.858 -2.797 7.291 1.00 92.12 86 GLU A O 1
ATOM 708 N N . ARG A 1 87 ? -14.513 -1.301 8.935 1.00 92.88 87 ARG A N 1
ATOM 709 C CA . ARG A 1 87 ? -15.918 -1.285 9.384 1.00 92.88 87 ARG A CA 1
ATOM 710 C C . ARG A 1 87 ? -16.862 -0.648 8.364 1.00 92.88 87 ARG A C 1
ATOM 712 O O . ARG A 1 87 ? -18.032 -1.012 8.344 1.00 92.88 87 ARG A O 1
ATOM 719 N N . GLN A 1 88 ? -16.367 0.274 7.540 1.00 93.06 88 GLN A N 1
ATOM 720 C CA . GLN A 1 88 ? -17.156 0.930 6.492 1.00 93.06 88 GLN A CA 1
ATOM 721 C C . GLN A 1 88 ? -17.226 0.120 5.186 1.00 93.06 88 GLN A C 1
ATOM 723 O O . GLN A 1 88 ? -17.996 0.467 4.295 1.00 93.06 88 GLN A O 1
ATOM 728 N N . GLY A 1 89 ? -16.445 -0.960 5.050 1.00 92.62 89 GLY A N 1
ATOM 729 C CA . GLY A 1 89 ? -16.302 -1.652 3.763 1.00 92.62 89 GLY A CA 1
ATOM 730 C C . GLY A 1 89 ? -15.586 -0.784 2.724 1.00 92.62 89 GLY A C 1
ATOM 731 O O . GLY A 1 89 ? -15.943 -0.778 1.543 1.00 92.62 89 GLY A O 1
ATOM 732 N N . GLU A 1 90 ? -14.607 -0.006 3.182 1.00 92.94 90 GLU A N 1
ATOM 733 C CA . GLU A 1 90 ? -13.856 0.958 2.387 1.00 92.94 90 GLU A CA 1
ATOM 734 C C . GLU A 1 90 ? -12.350 0.694 2.462 1.00 92.94 90 GLU A C 1
ATOM 736 O O . GLU A 1 90 ? -11.845 0.003 3.352 1.00 92.94 90 GLU A O 1
ATOM 741 N N . HIS A 1 91 ? -11.609 1.283 1.528 1.00 92.44 91 HIS A N 1
ATOM 742 C CA . HIS A 1 91 ? -10.154 1.251 1.502 1.00 92.44 91 HIS A CA 1
ATOM 743 C C . HIS A 1 91 ? -9.574 2.524 0.878 1.00 92.44 91 HIS A C 1
ATOM 745 O O . HIS A 1 91 ? -10.236 3.260 0.142 1.00 92.44 91 HIS A O 1
ATOM 751 N N . LEU A 1 92 ? -8.289 2.752 1.136 1.00 91.19 92 LEU A N 1
ATOM 752 C CA . LEU A 1 92 ? -7.493 3.779 0.471 1.00 91.19 92 LEU A CA 1
ATOM 753 C C . LEU A 1 92 ? -6.541 3.119 -0.516 1.00 91.19 92 LEU A C 1
ATOM 755 O O . LEU A 1 92 ? -6.022 2.041 -0.251 1.00 91.19 92 LEU A O 1
ATOM 759 N N . THR A 1 93 ? -6.298 3.763 -1.656 1.00 89.06 93 THR A N 1
ATOM 760 C CA . THR A 1 93 ? -5.284 3.330 -2.629 1.00 89.06 93 THR A CA 1
ATOM 761 C C . THR A 1 93 ? -4.172 4.356 -2.689 1.00 89.06 93 THR A C 1
ATOM 763 O O . THR A 1 93 ? -4.447 5.549 -2.777 1.00 89.06 93 THR A O 1
ATOM 766 N N . SER A 1 94 ? -2.926 3.904 -2.705 1.00 88.31 94 SER A N 1
ATOM 767 C CA . SER A 1 94 ? -1.757 4.767 -2.779 1.00 88.31 94 SER A 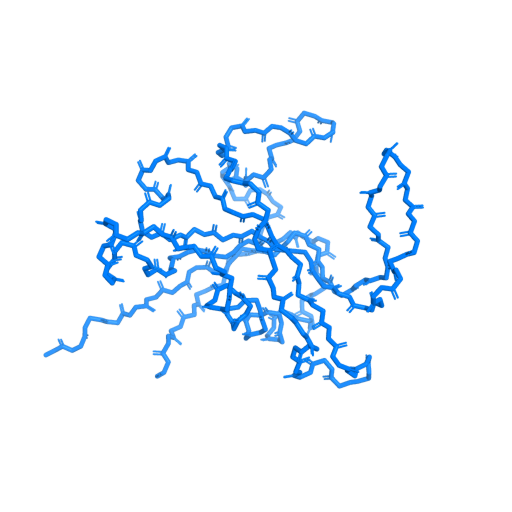CA 1
ATOM 768 C C . SER A 1 94 ? -0.642 4.144 -3.622 1.00 88.31 94 SER A C 1
ATOM 770 O O . SER A 1 94 ? -0.707 2.981 -4.032 1.00 88.31 94 SER A O 1
ATOM 772 N N . HIS A 1 95 ? 0.386 4.949 -3.871 1.00 89.00 95 HIS A N 1
ATOM 773 C CA . HIS A 1 95 ? 1.633 4.544 -4.508 1.00 89.00 95 HIS A CA 1
ATOM 774 C C . HIS A 1 95 ? 2.785 4.703 -3.526 1.00 89.00 95 HIS A C 1
ATOM 776 O O . HIS A 1 95 ? 2.851 5.713 -2.829 1.00 89.00 95 HIS A O 1
ATOM 782 N N . GLY A 1 96 ? 3.692 3.730 -3.497 1.00 89.38 96 GLY A N 1
ATOM 783 C CA . GLY A 1 96 ? 4.972 3.830 -2.802 1.00 89.38 96 GLY A CA 1
ATOM 784 C C . GLY A 1 96 ? 6.111 4.010 -3.793 1.00 89.38 96 GLY A C 1
ATOM 785 O O . GLY A 1 96 ? 6.417 3.078 -4.532 1.00 89.38 96 GLY A O 1
ATOM 786 N N . TYR A 1 97 ? 6.717 5.197 -3.818 1.00 88.38 97 TYR A N 1
ATOM 787 C CA . TYR A 1 97 ? 7.874 5.505 -4.667 1.00 88.38 97 TYR A CA 1
ATOM 788 C C . TYR A 1 97 ? 9.159 5.128 -3.943 1.00 88.38 97 TYR A C 1
ATOM 790 O O . TYR A 1 97 ? 9.270 5.387 -2.745 1.00 88.38 97 TYR A O 1
ATOM 798 N N . VAL A 1 98 ? 10.117 4.528 -4.649 1.00 87.25 98 VAL A N 1
ATOM 799 C CA . VAL A 1 98 ? 11.373 4.047 -4.053 1.00 87.25 98 VAL A CA 1
ATOM 800 C C . VAL A 1 98 ? 12.578 4.877 -4.496 1.00 87.25 98 VAL A C 1
ATOM 802 O O . VAL A 1 98 ? 12.747 5.148 -5.681 1.00 87.25 98 VAL A O 1
ATOM 805 N N . LYS A 1 99 ? 13.454 5.223 -3.540 1.00 76.38 99 LYS A N 1
ATOM 806 C CA . LYS A 1 99 ? 14.654 6.066 -3.752 1.00 76.38 99 LYS A CA 1
ATOM 807 C C . LYS A 1 99 ? 15.655 5.485 -4.736 1.00 76.38 99 LYS A C 1
ATOM 809 O O . LYS A 1 99 ? 16.278 6.182 -5.531 1.00 76.38 99 LYS A O 1
ATOM 814 N N . ASN A 1 100 ? 15.885 4.182 -4.605 1.00 68.50 100 ASN A N 1
ATOM 815 C CA . ASN A 1 100 ? 16.966 3.488 -5.279 1.00 68.50 100 ASN A CA 1
ATOM 816 C C . ASN A 1 100 ? 16.423 2.223 -5.937 1.00 68.50 100 ASN A C 1
ATOM 818 O O . ASN A 1 100 ? 16.118 1.240 -5.255 1.00 68.50 100 ASN A O 1
ATOM 822 N N . LYS A 1 101 ? 16.365 2.265 -7.271 1.00 63.94 101 LYS A N 1
ATOM 823 C CA . LYS A 1 101 ? 15.860 1.198 -8.148 1.00 63.94 101 LYS A CA 1
ATOM 824 C C . LYS A 1 101 ? 16.546 -0.149 -7.906 1.00 63.94 101 LYS A C 1
ATOM 826 O O . LYS A 1 101 ? 15.955 -1.204 -8.099 1.00 63.94 101 LYS A O 1
ATOM 831 N N . THR A 1 102 ? 17.802 -0.118 -7.464 1.00 64.94 102 THR A N 1
ATOM 832 C CA . THR A 1 102 ? 18.623 -1.317 -7.271 1.00 64.94 102 THR A CA 1
ATOM 833 C C . THR A 1 102 ? 18.480 -1.907 -5.874 1.00 64.94 102 THR A C 1
ATOM 835 O O . THR A 1 102 ? 18.739 -3.091 -5.686 1.00 64.94 102 THR A O 1
ATOM 838 N N . GLN A 1 103 ? 18.100 -1.097 -4.878 1.00 65.50 103 GLN A N 1
ATOM 839 C CA . GLN A 1 103 ? 18.040 -1.550 -3.488 1.00 65.50 103 GLN A CA 1
ATOM 840 C C . GLN A 1 103 ? 16.611 -1.751 -2.980 1.00 65.50 103 GLN A C 1
ATOM 842 O O . GLN A 1 103 ? 16.411 -2.677 -2.199 1.00 65.50 103 GLN A O 1
ATOM 847 N N . ARG A 1 104 ? 15.625 -0.952 -3.424 1.00 78.12 104 ARG A N 1
ATOM 848 C CA . ARG A 1 104 ? 14.209 -1.072 -3.008 1.00 78.12 104 ARG A CA 1
ATOM 849 C C . ARG A 1 104 ? 14.053 -1.205 -1.481 1.00 78.12 104 ARG A C 1
ATOM 851 O O . ARG A 1 104 ? 13.312 -2.054 -0.995 1.00 78.12 104 ARG A O 1
ATOM 858 N N . LYS A 1 105 ? 14.806 -0.400 -0.719 1.00 74.38 105 LYS A N 1
ATOM 859 C CA . LYS A 1 105 ? 14.819 -0.432 0.760 1.00 74.38 105 LYS A CA 1
ATOM 860 C C . LYS A 1 105 ? 14.170 0.780 1.414 1.00 74.38 105 LYS A C 1
ATOM 862 O O . LYS A 1 105 ? 13.860 0.723 2.596 1.00 74.38 105 LYS A O 1
ATOM 867 N N . GLU A 1 106 ? 13.980 1.861 0.663 1.00 79.88 106 GLU A N 1
ATOM 868 C CA . GLU A 1 106 ? 13.569 3.155 1.206 1.00 79.88 106 GLU A CA 1
ATOM 869 C C . GLU A 1 106 ? 12.561 3.844 0.287 1.00 79.88 106 GLU A C 1
ATOM 871 O O . GLU A 1 106 ? 12.681 3.782 -0.943 1.00 79.88 106 GLU A O 1
ATOM 876 N N . LEU A 1 107 ? 11.591 4.520 0.906 1.00 85.44 107 LEU A N 1
ATOM 877 C CA . LEU A 1 107 ? 10.619 5.369 0.223 1.00 85.44 107 LEU A CA 1
ATOM 878 C C . LEU A 1 107 ? 11.244 6.723 -0.136 1.00 85.44 107 LEU A C 1
ATOM 880 O O . LEU A 1 107 ? 12.048 7.262 0.627 1.00 85.44 107 LEU A O 1
ATOM 884 N N . ASP A 1 108 ? 10.876 7.257 -1.300 1.00 76.44 108 ASP A N 1
ATOM 885 C CA . ASP A 1 108 ? 11.478 8.474 -1.848 1.00 76.44 108 ASP A CA 1
ATOM 886 C C . ASP A 1 108 ? 10.869 9.760 -1.299 1.00 76.44 108 ASP A C 1
ATOM 888 O O . ASP A 1 108 ? 11.614 10.647 -0.906 1.00 76.44 108 ASP A O 1
ATOM 892 N N . GLU A 1 109 ? 9.541 9.859 -1.181 1.00 68.44 109 GLU A N 1
ATOM 893 C CA . GLU A 1 109 ? 8.857 11.119 -0.847 1.00 68.44 109 GLU A CA 1
ATOM 894 C C . GLU A 1 109 ? 7.337 10.899 -0.608 1.00 68.44 109 GLU A C 1
ATOM 896 O O . GLU A 1 109 ? 6.889 9.753 -0.729 1.00 68.44 109 GLU A O 1
ATOM 901 N N . PRO A 1 110 ? 6.513 11.922 -0.249 1.00 59.28 110 PRO A N 1
ATOM 902 C CA . PRO A 1 110 ? 5.241 11.693 0.436 1.00 59.28 110 PRO A CA 1
ATOM 903 C C . PRO A 1 110 ? 4.257 10.804 -0.324 1.00 59.28 110 PRO A C 1
ATOM 905 O O . PRO A 1 110 ? 4.039 10.906 -1.540 1.00 59.28 110 PRO A O 1
ATOM 908 N N . ILE A 1 111 ? 3.641 9.937 0.473 1.00 73.19 111 ILE A N 1
ATOM 909 C CA . ILE A 1 111 ? 2.680 8.927 0.069 1.00 73.19 111 ILE A CA 1
ATOM 910 C C . ILE A 1 111 ? 1.287 9.538 0.151 1.00 73.19 111 ILE A C 1
ATOM 912 O O . ILE A 1 111 ? 0.734 9.743 1.231 1.00 73.19 111 ILE A O 1
ATOM 916 N N . PHE A 1 112 ? 0.708 9.836 -1.006 1.00 65.44 112 PHE A N 1
ATOM 917 C CA . PHE A 1 112 ? -0.641 10.381 -1.077 1.00 65.44 112 PHE A CA 1
ATOM 918 C C . PHE A 1 112 ? -1.633 9.244 -1.262 1.00 65.44 112 PHE A C 1
ATOM 920 O O . PHE A 1 112 ? -1.789 8.715 -2.366 1.00 65.44 112 PHE A O 1
ATOM 927 N N . ALA A 1 113 ? -2.330 8.897 -0.180 1.00 66.19 113 ALA A N 1
ATOM 928 C CA . ALA A 1 113 ? -3.549 8.127 -0.319 1.00 66.19 113 ALA A CA 1
ATOM 929 C C . ALA A 1 113 ? -4.516 8.905 -1.219 1.00 66.19 113 ALA A C 1
ATOM 931 O O . ALA A 1 113 ? -4.821 10.075 -0.989 1.00 66.19 113 ALA A O 1
ATOM 932 N N . ARG A 1 114 ? -4.964 8.247 -2.284 1.00 68.38 114 ARG A N 1
ATOM 933 C CA . ARG A 1 114 ? -6.057 8.728 -3.125 1.00 68.38 114 ARG A CA 1
ATOM 934 C C . ARG A 1 114 ? -7.364 8.690 -2.329 1.00 68.38 114 ARG A C 1
ATOM 936 O O . ARG A 1 114 ? -7.409 8.162 -1.224 1.00 68.38 114 ARG A O 1
ATOM 943 N N . ALA A 1 115 ? -8.430 9.215 -2.931 1.00 77.81 115 ALA A N 1
ATOM 944 C CA . ALA A 1 115 ? -9.781 9.177 -2.378 1.00 77.81 115 ALA A CA 1
ATOM 945 C C . ALA A 1 115 ? -10.166 7.794 -1.820 1.00 77.81 115 ALA A C 1
ATOM 947 O O . ALA A 1 115 ? -9.786 6.762 -2.386 1.00 77.81 115 ALA A O 1
ATOM 948 N N . ILE A 1 116 ? -10.954 7.808 -0.743 1.00 86.81 116 ILE A N 1
ATOM 949 C CA . ILE A 1 116 ? -11.596 6.625 -0.167 1.00 86.81 116 ILE A CA 1
ATOM 950 C C . ILE A 1 116 ? -12.471 5.968 -1.239 1.00 86.81 116 ILE A C 1
ATOM 952 O O . ILE A 1 116 ? -13.183 6.648 -1.983 1.00 86.81 116 ILE A O 1
ATOM 956 N N . ARG A 1 117 ? -12.370 4.645 -1.347 1.00 89.19 117 ARG A N 1
ATOM 957 C CA . ARG A 1 117 ? -13.112 3.811 -2.297 1.00 89.19 117 ARG A CA 1
ATOM 958 C C . ARG A 1 117 ? -13.892 2.755 -1.538 1.00 89.19 117 ARG A C 1
ATOM 960 O O . ARG A 1 117 ? -13.419 2.267 -0.511 1.00 89.19 117 ARG A O 1
ATOM 967 N N . LYS A 1 118 ? -15.048 2.365 -2.070 1.00 91.19 118 LYS A N 1
ATOM 968 C CA . LYS A 1 118 ? -15.790 1.217 -1.539 1.00 91.19 118 LYS A CA 1
ATOM 969 C C . LYS A 1 118 ? -15.118 -0.064 -2.005 1.00 91.19 118 LYS A C 1
ATOM 971 O O . LYS A 1 118 ? -14.612 -0.133 -3.122 1.00 91.19 118 LYS A O 1
ATOM 976 N N . ASP A 1 119 ? -15.156 -1.112 -1.195 1.00 89.69 119 ASP A N 1
ATOM 977 C CA . ASP A 1 119 ? -14.639 -2.426 -1.598 1.00 89.69 119 ASP A CA 1
ATOM 978 C C . ASP A 1 119 ? -15.352 -2.986 -2.833 1.00 89.69 119 ASP A C 1
ATOM 980 O O . ASP A 1 119 ? -14.754 -3.700 -3.635 1.00 89.69 119 ASP A O 1
ATOM 984 N N . SER A 1 120 ? -16.620 -2.609 -3.006 1.00 88.19 120 SER A N 1
ATOM 985 C CA . SER A 1 120 ? -17.430 -2.948 -4.172 1.00 88.19 120 SER A CA 1
ATOM 986 C C . SER A 1 120 ? -17.078 -2.171 -5.435 1.00 88.19 120 SER A C 1
ATOM 988 O O . SER A 1 120 ? -17.629 -2.488 -6.487 1.00 88.19 120 SER A O 1
ATOM 990 N N . ASP A 1 121 ? -16.222 -1.148 -5.354 1.00 87.38 121 ASP A N 1
ATOM 991 C CA . ASP A 1 121 ? -15.813 -0.396 -6.535 1.00 87.38 121 ASP A CA 1
ATOM 992 C C . ASP A 1 121 ? -15.104 -1.336 -7.511 1.00 87.38 121 ASP A C 1
ATOM 994 O O . ASP A 1 121 ? -14.226 -2.121 -7.139 1.00 87.38 121 ASP A O 1
ATOM 998 N N . LEU A 1 122 ? -15.487 -1.247 -8.781 1.00 81.19 122 LEU A N 1
ATOM 999 C CA . LEU A 1 122 ? -14.903 -2.037 -9.855 1.00 81.19 122 LEU A CA 1
ATOM 1000 C C . LEU A 1 122 ? -13.775 -1.250 -10.524 1.00 81.19 122 LEU A C 1
ATOM 1002 O O . LEU A 1 122 ? -13.860 -0.035 -10.716 1.00 81.19 122 LEU A O 1
ATOM 1006 N N . LYS A 1 123 ? -12.700 -1.948 -10.891 1.00 74.25 123 LYS A N 1
ATOM 1007 C CA . LYS A 1 123 ? -11.755 -1.460 -11.898 1.00 74.25 123 LYS A CA 1
ATOM 1008 C C . LYS A 1 123 ? -12.248 -1.860 -13.290 1.00 74.25 123 LYS A C 1
ATOM 1010 O O . LYS A 1 123 ? -13.220 -2.593 -13.445 1.00 74.25 123 LYS A O 1
ATOM 1015 N N . TRP A 1 124 ? -11.531 -1.400 -14.310 1.00 67.00 124 TRP A N 1
ATOM 1016 C CA . TRP A 1 124 ? -11.775 -1.806 -15.690 1.00 67.00 124 TRP A CA 1
ATOM 1017 C C . TRP A 1 124 ? -11.768 -3.340 -15.840 1.00 67.00 124 TRP A C 1
ATOM 1019 O O . TRP A 1 124 ? -10.869 -4.006 -15.315 1.00 67.00 124 TRP A O 1
ATOM 1029 N N . GLY A 1 125 ? -12.776 -3.872 -16.540 1.00 69.75 125 GLY A N 1
ATOM 1030 C CA . GLY A 1 125 ? -13.008 -5.313 -16.701 1.00 69.75 125 GLY A CA 1
ATOM 1031 C C . GLY A 1 125 ? -13.846 -5.967 -15.594 1.00 69.75 125 GLY A C 1
ATOM 1032 O O . GLY A 1 125 ? -13.698 -7.166 -15.379 1.00 69.75 125 GLY A O 1
ATOM 1033 N N . ASP A 1 126 ? -14.668 -5.193 -14.875 1.00 73.31 126 ASP A N 1
ATOM 1034 C CA . ASP A 1 126 ? -15.618 -5.642 -13.835 1.00 73.31 126 ASP A CA 1
ATOM 1035 C C . ASP A 1 126 ? -15.007 -6.419 -12.658 1.00 73.31 126 ASP A C 1
ATOM 1037 O O . ASP A 1 126 ? -15.697 -7.073 -11.875 1.00 73.31 126 ASP A O 1
ATOM 1041 N N . GLU A 1 127 ? -13.694 -6.320 -12.479 1.00 75.56 127 GLU A N 1
ATOM 1042 C CA . GLU A 1 127 ? -13.014 -6.886 -11.323 1.00 75.56 127 GLU A CA 1
ATOM 1043 C C . GLU A 1 127 ? -13.022 -5.870 -10.177 1.00 75.56 127 GLU A C 1
ATOM 1045 O O . GLU A 1 127 ? -12.765 -4.683 -10.386 1.00 75.56 127 GLU A O 1
ATOM 1050 N N . ARG A 1 128 ? -13.265 -6.316 -8.943 1.00 78.62 128 ARG A N 1
ATOM 1051 C CA . ARG A 1 128 ? -13.238 -5.421 -7.782 1.00 78.62 128 ARG A CA 1
ATOM 1052 C C . ARG A 1 128 ? -11.847 -4.846 -7.526 1.00 78.62 128 ARG A C 1
ATOM 1054 O O . ARG A 1 128 ? -10.817 -5.495 -7.736 1.00 78.62 128 ARG A O 1
ATOM 1061 N N . VAL A 1 129 ? -11.821 -3.594 -7.074 1.00 77.56 129 VAL A N 1
ATOM 1062 C CA . VAL A 1 129 ? -10.590 -2.895 -6.689 1.00 77.56 129 VAL A CA 1
ATOM 1063 C C . VAL A 1 129 ? -10.013 -3.516 -5.421 1.00 77.56 129 VAL A C 1
ATOM 1065 O O . VAL A 1 129 ? -8.802 -3.743 -5.360 1.00 77.56 129 VAL A O 1
ATOM 1068 N N . TRP A 1 130 ? -10.876 -3.823 -4.450 1.00 85.88 130 TRP A N 1
ATOM 1069 C CA . TRP A 1 130 ? -10.541 -4.648 -3.299 1.00 85.88 130 TRP A CA 1
ATOM 1070 C C . TRP A 1 130 ? -10.936 -6.102 -3.577 1.00 85.88 130 TRP A C 1
ATOM 1072 O O . TRP A 1 130 ? -12.018 -6.341 -4.105 1.00 85.88 130 TRP A O 1
ATOM 1082 N N . PRO A 1 131 ? -10.093 -7.090 -3.259 1.00 79.81 131 PRO A N 1
ATOM 1083 C CA . PRO A 1 131 ? -10.428 -8.473 -3.539 1.00 79.81 131 PRO A CA 1
ATOM 1084 C C . PRO A 1 131 ? -11.590 -8.973 -2.672 1.00 79.81 131 PRO A C 1
ATOM 1086 O O . PRO A 1 131 ? -11.525 -8.910 -1.442 1.00 79.81 131 PRO A O 1
ATOM 1089 N N . ASP A 1 132 ? -12.602 -9.542 -3.326 1.00 68.38 132 ASP A N 1
ATOM 1090 C CA . ASP A 1 132 ? -13.620 -10.368 -2.682 1.00 68.38 132 ASP A CA 1
ATOM 1091 C C . ASP A 1 132 ? -13.188 -11.840 -2.747 1.00 68.38 132 ASP A C 1
ATOM 1093 O O . ASP A 1 132 ? -13.036 -12.415 -3.828 1.00 68.38 132 ASP A O 1
ATOM 1097 N N . GLY A 1 133 ? -13.002 -12.459 -1.581 1.00 66.88 133 GLY A N 1
ATOM 1098 C CA . GLY A 1 133 ? -12.512 -13.835 -1.471 1.00 66.88 133 GLY A CA 1
ATOM 1099 C C . GLY A 1 133 ? -11.021 -13.986 -1.799 1.00 66.88 133 GLY A C 1
ATOM 1100 O O . GLY A 1 133 ? -10.305 -13.003 -1.951 1.00 66.88 133 GLY A O 1
ATOM 1101 N N . ASP A 1 134 ? -10.554 -15.234 -1.902 1.00 58.78 134 ASP A N 1
ATOM 1102 C CA . ASP A 1 134 ? -9.112 -15.550 -1.905 1.00 58.78 134 ASP A CA 1
ATOM 1103 C C . ASP A 1 134 ? -8.543 -15.934 -3.288 1.00 58.78 134 ASP A C 1
ATOM 1105 O O . ASP A 1 134 ? -7.361 -16.262 -3.431 1.00 58.78 134 ASP A O 1
ATOM 1109 N N . ARG A 1 135 ? -9.365 -15.931 -4.348 1.00 65.94 135 ARG A N 1
ATOM 1110 C CA . ARG A 1 135 ? -8.946 -16.450 -5.661 1.00 65.94 135 ARG A CA 1
ATOM 1111 C C . ARG A 1 135 ? -7.880 -15.552 -6.296 1.00 65.94 135 ARG A C 1
ATOM 1113 O O . ARG A 1 135 ? -8.136 -14.399 -6.619 1.00 65.94 135 ARG A O 1
ATOM 1120 N N . GLY A 1 136 ? -6.705 -16.122 -6.573 1.00 67.69 136 GLY A N 1
ATOM 1121 C CA . GLY A 1 136 ? -5.600 -15.398 -7.214 1.00 67.69 136 GLY A CA 1
ATOM 1122 C C . GLY A 1 136 ? -4.860 -14.448 -6.271 1.00 67.69 136 GLY A C 1
ATOM 1123 O O . GLY A 1 136 ? -4.142 -13.564 -6.741 1.00 67.69 136 GLY A O 1
ATOM 1124 N N . LEU A 1 137 ? -5.030 -14.639 -4.962 1.00 79.50 137 LEU A N 1
ATOM 1125 C CA . LEU A 1 137 ? -4.375 -13.858 -3.929 1.00 79.50 137 LEU A CA 1
ATOM 1126 C C . LEU A 1 137 ? -3.401 -14.719 -3.140 1.00 79.50 137 LEU A C 1
ATOM 1128 O O . LEU A 1 137 ? -3.605 -15.917 -2.952 1.00 79.50 137 LEU A O 1
ATOM 1132 N N . VAL A 1 138 ? -2.346 -14.083 -2.648 1.00 82.81 138 VAL A N 1
ATOM 1133 C CA . VAL A 1 138 ? -1.465 -14.665 -1.635 1.00 82.81 138 VAL A CA 1
ATOM 1134 C C . VAL A 1 138 ? -1.669 -13.885 -0.350 1.00 82.81 138 VAL A C 1
ATOM 1136 O O . VAL A 1 138 ? -1.501 -12.667 -0.350 1.00 82.81 138 VAL A O 1
ATOM 1139 N N . VAL A 1 139 ? -2.030 -14.579 0.729 1.00 83.88 139 VAL A N 1
ATOM 1140 C CA . VAL A 1 139 ? -2.187 -13.978 2.055 1.00 83.88 139 VAL A CA 1
ATOM 1141 C C . VAL A 1 139 ? -0.961 -14.303 2.894 1.00 83.88 139 VAL A C 1
ATOM 1143 O O . VAL A 1 139 ? -0.589 -15.469 3.016 1.00 83.88 139 VAL A O 1
ATOM 1146 N N . VAL A 1 140 ? -0.339 -13.278 3.471 1.00 82.00 140 VAL A N 1
ATOM 1147 C CA . VAL A 1 140 ? 0.839 -13.430 4.329 1.00 82.00 140 VAL A CA 1
ATOM 1148 C C . VAL A 1 140 ? 0.548 -12.793 5.690 1.00 82.00 140 VAL A C 1
ATOM 1150 O O . VAL A 1 140 ? 0.215 -11.602 5.733 1.00 82.00 140 VAL A O 1
ATOM 1153 N N . PRO A 1 141 ? 0.634 -13.556 6.797 1.00 75.88 141 PRO A N 1
ATOM 1154 C CA . PRO A 1 141 ? 0.562 -12.982 8.132 1.00 75.88 141 PRO A CA 1
ATOM 1155 C C . PRO A 1 141 ? 1.830 -12.169 8.410 1.00 75.88 141 PRO A C 1
ATOM 1157 O O . PRO A 1 141 ? 2.934 -12.584 8.053 1.00 75.88 141 PRO A O 1
ATOM 1160 N N . TRP A 1 142 ? 1.667 -11.008 9.034 1.00 78.44 142 TRP A N 1
ATOM 1161 C CA . TRP A 1 142 ? 2.775 -10.196 9.518 1.00 78.44 142 TRP A CA 1
ATOM 1162 C C . TRP A 1 142 ? 2.474 -9.707 10.930 1.00 78.44 142 TRP A C 1
ATOM 1164 O O . TRP A 1 142 ? 1.368 -9.234 11.205 1.00 78.44 142 TRP A O 1
ATOM 1174 N N . GLU A 1 143 ? 3.457 -9.850 11.809 1.00 72.94 143 GLU A N 1
ATOM 1175 C CA . GLU A 1 143 ? 3.423 -9.331 13.170 1.00 72.94 143 GLU A CA 1
ATOM 1176 C C . GLU A 1 143 ? 4.309 -8.085 13.218 1.00 72.94 143 GLU A C 1
ATOM 1178 O O . GLU A 1 143 ? 5.423 -8.088 12.692 1.00 72.94 143 GLU A O 1
ATOM 1183 N N . GLU A 1 144 ? 3.767 -7.000 13.772 1.00 63.00 144 GLU A N 1
ATOM 1184 C CA . GLU A 1 144 ? 4.558 -5.818 14.104 1.00 63.00 144 GLU A CA 1
ATOM 1185 C C . GLU A 1 144 ? 5.465 -6.180 15.293 1.00 63.00 144 GLU A C 1
ATOM 1187 O O . GLU A 1 144 ? 4.945 -6.533 16.356 1.00 63.00 144 GLU A O 1
ATOM 1192 N N . ASP A 1 145 ? 6.786 -6.123 15.094 1.00 59.38 145 ASP A N 1
ATOM 1193 C CA . ASP A 1 145 ? 7.794 -6.249 16.162 1.00 59.38 145 ASP A CA 1
ATOM 1194 C C . ASP A 1 145 ? 7.786 -5.030 17.108 1.00 59.38 145 ASP A C 1
ATOM 1196 O O . ASP A 1 145 ? 7.646 -3.881 16.615 1.00 59.38 145 ASP A O 1
#

Radius of gyration: 14.89 Å; chains: 1; bounding box: 36×31×49 Å

Secondary structure (DSSP, 8-state):
-----EEEEEEETTS-GGGHHHHHHHHHHHHHHS----TTS-TTTT-EEEEEEEEEEESEEEETTEEEE-TT-SEEEEEEEEHHHHHHTEEEEEEEEBS-TTT--SB-S-------EETT-B-TTS-BSSPPSSTTEEEEEEE--

Organism: NCBI:txid1682393